Protein AF-A0A132NKV5-F1 (afdb_monomer_lite)

Sequence (77 aa):
MTNQDTVPWVILGVIAAGFAVLAVAWLGGTLGAAASGAGWHPPPFTLKTLLRLLFGGGPATVWPGAAPAWVWAGILT

Organism: NCBI:txid1469144

Foldseek 3Di:
DPPVVCVVVVVVVVVVVLLVLLVLLQQLLQVLQCVQVLHRDGADSDVVLVCCQVPVPHSCRGRPPGDRVSSVRSSVD

Structure (mmCIF, N/CA/C/O backbone):
data_AF-A0A132NKV5-F1
#
_entry.id   AF-A0A132NKV5-F1
#
loop_
_atom_site.group_PDB
_atom_site.id
_atom_site.type_symbol
_atom_site.label_atom_id
_atom_site.label_alt_id
_atom_site.label_comp_id
_atom_site.label_asym_id
_atom_site.label_entity_id
_atom_site.label_seq_id
_atom_site.pdbx_PDB_ins_code
_atom_site.Cartn_x
_atom_site.Cartn_y
_atom_site.Cartn_z
_atom_site.occupancy
_atom_site.B_iso_or_equiv
_atom_site.auth_seq_id
_atom_site.auth_comp_id
_atom_site.auth_asym_id
_atom_site.auth_atom_id
_atom_site.pdbx_PDB_model_num
ATOM 1 N N . MET A 1 1 ? 12.277 5.407 -33.463 1.00 56.56 1 MET A N 1
ATOM 2 C CA . MET A 1 1 ? 12.777 5.115 -32.105 1.00 56.56 1 MET A CA 1
ATOM 3 C C . MET A 1 1 ? 13.111 3.642 -32.073 1.00 56.56 1 MET A C 1
ATOM 5 O O . MET A 1 1 ? 12.231 2.833 -32.342 1.00 56.56 1 MET A O 1
ATOM 9 N N . THR A 1 2 ? 14.385 3.303 -31.905 1.00 69.50 2 THR A N 1
ATOM 10 C CA . THR A 1 2 ? 14.790 1.901 -31.740 1.00 69.50 2 THR A CA 1
ATOM 11 C C . THR A 1 2 ? 14.418 1.450 -30.328 1.00 69.50 2 THR A C 1
ATOM 13 O O . THR A 1 2 ? 14.342 2.285 -29.432 1.00 69.50 2 THR A O 1
ATOM 16 N N . ASN A 1 3 ? 14.176 0.155 -30.095 1.00 64.56 3 ASN A N 1
ATOM 17 C CA . ASN A 1 3 ? 13.762 -0.340 -28.769 1.00 64.56 3 ASN A CA 1
ATOM 18 C C . ASN A 1 3 ? 14.694 0.115 -27.623 1.00 64.56 3 ASN A C 1
ATOM 20 O O . ASN A 1 3 ? 14.239 0.254 -26.492 1.00 64.56 3 ASN A O 1
ATOM 24 N N . GLN A 1 4 ? 15.972 0.386 -27.910 1.00 74.38 4 GLN A N 1
ATOM 25 C CA . GLN A 1 4 ? 16.956 0.878 -26.938 1.00 74.38 4 GLN A CA 1
ATOM 26 C C . GLN A 1 4 ? 16.621 2.278 -26.387 1.00 74.38 4 GLN A C 1
ATOM 28 O O . GLN A 1 4 ? 16.873 2.544 -25.215 1.00 74.38 4 GLN A O 1
ATOM 33 N N . ASP A 1 5 ? 15.984 3.140 -27.185 1.00 80.69 5 ASP A N 1
ATOM 34 C CA . ASP A 1 5 ? 15.644 4.518 -26.798 1.00 80.69 5 ASP A CA 1
ATOM 35 C C . ASP A 1 5 ? 14.415 4.575 -25.870 1.00 80.69 5 ASP A C 1
ATOM 37 O O . ASP A 1 5 ? 14.197 5.550 -25.150 1.00 80.69 5 ASP A O 1
ATOM 41 N N . THR A 1 6 ? 13.584 3.528 -25.887 1.00 88.06 6 THR A N 1
ATOM 42 C CA . THR A 1 6 ? 12.295 3.476 -25.179 1.00 88.06 6 THR A CA 1
ATOM 43 C C . THR A 1 6 ? 12.403 2.826 -23.800 1.00 88.06 6 THR A C 1
ATOM 45 O O . THR A 1 6 ? 11.663 3.197 -22.889 1.00 88.06 6 THR A O 1
ATOM 48 N N . VAL A 1 7 ? 13.343 1.893 -23.609 1.00 92.94 7 VAL A N 1
ATOM 49 C CA . VAL A 1 7 ? 13.523 1.151 -22.346 1.00 92.94 7 VAL A CA 1
ATOM 50 C C . VAL A 1 7 ? 13.667 2.068 -21.118 1.00 92.94 7 VAL A C 1
ATOM 52 O O . VAL A 1 7 ? 12.954 1.827 -20.140 1.00 92.94 7 VAL A O 1
ATOM 55 N N . PRO A 1 8 ? 14.486 3.141 -21.129 1.00 93.69 8 PRO A N 1
ATOM 56 C CA . PRO A 1 8 ? 14.608 4.027 -19.969 1.00 93.69 8 PRO A CA 1
ATOM 57 C C . PRO A 1 8 ? 13.280 4.686 -19.577 1.00 93.69 8 PRO A C 1
ATOM 59 O O . PRO A 1 8 ? 12.943 4.760 -18.397 1.00 93.69 8 PRO A O 1
ATOM 62 N N . TRP A 1 9 ? 12.486 5.109 -20.562 1.00 95.25 9 TRP A N 1
ATOM 63 C CA . TRP A 1 9 ? 11.187 5.739 -20.325 1.00 95.25 9 TRP A CA 1
ATOM 64 C C . TRP A 1 9 ? 10.152 4.765 -19.777 1.00 95.25 9 TRP A C 1
ATOM 66 O O . TRP A 1 9 ? 9.371 5.134 -18.904 1.00 95.25 9 TRP A O 1
ATOM 76 N N . VAL A 1 10 ? 10.178 3.510 -20.229 1.00 95.50 10 VAL A N 1
ATOM 77 C CA . VAL A 1 10 ? 9.324 2.453 -19.670 1.00 95.50 10 VAL A CA 1
ATOM 78 C C . VAL A 1 10 ? 9.668 2.212 -18.203 1.00 95.50 10 VAL A C 1
ATOM 80 O O . VAL A 1 10 ? 8.767 2.159 -17.369 1.00 95.50 10 VAL A O 1
ATOM 83 N N . ILE A 1 11 ? 10.958 2.131 -17.865 1.00 96.00 11 ILE A N 1
ATOM 84 C CA . ILE A 1 11 ? 11.411 1.958 -16.477 1.00 96.00 11 ILE A CA 1
ATOM 85 C C . ILE A 1 11 ? 10.931 3.126 -15.608 1.00 96.00 11 ILE A C 1
ATOM 87 O O . ILE A 1 11 ? 10.335 2.903 -14.554 1.00 96.00 11 ILE A O 1
ATOM 91 N N . LEU A 1 12 ? 11.131 4.366 -16.064 1.00 97.44 12 LEU A N 1
ATOM 92 C CA . LEU A 1 12 ? 10.661 5.557 -15.353 1.00 97.44 12 LEU A CA 1
ATOM 93 C C . LEU A 1 12 ? 9.137 5.567 -15.195 1.00 97.44 12 LEU A C 1
ATOM 95 O O . LEU A 1 12 ? 8.643 5.898 -14.120 1.00 97.44 12 LEU A O 1
ATOM 99 N N . GLY A 1 13 ? 8.398 5.153 -16.225 1.00 97.75 13 GLY A N 1
ATOM 100 C CA . GLY A 1 13 ? 6.944 5.027 -16.182 1.00 97.75 13 GLY A CA 1
ATOM 101 C C . GLY A 1 13 ? 6.473 4.021 -15.132 1.00 97.75 13 GLY A C 1
ATOM 102 O O . GLY A 1 13 ? 5.578 4.330 -14.349 1.00 97.75 13 GLY A O 1
ATOM 103 N N . VAL A 1 14 ? 7.111 2.850 -15.051 1.00 97.81 14 VAL A N 1
ATOM 104 C CA . VAL A 1 14 ? 6.799 1.828 -14.036 1.00 97.81 14 VAL A CA 1
ATOM 105 C C . VAL A 1 14 ? 7.110 2.332 -12.627 1.00 97.81 14 VAL A C 1
ATOM 107 O O . VAL A 1 14 ? 6.294 2.158 -11.722 1.00 97.81 14 VAL A O 1
ATOM 110 N N . ILE A 1 15 ? 8.255 2.994 -12.434 1.00 97.19 15 ILE A N 1
ATOM 111 C CA . ILE A 1 15 ? 8.625 3.587 -11.142 1.00 97.19 15 ILE A CA 1
ATOM 112 C C . ILE A 1 15 ? 7.593 4.645 -10.733 1.00 97.19 15 ILE A C 1
ATOM 114 O O . ILE A 1 15 ? 7.067 4.592 -9.621 1.00 97.19 15 ILE A O 1
ATOM 118 N N . ALA A 1 16 ? 7.263 5.572 -11.633 1.00 97.94 16 A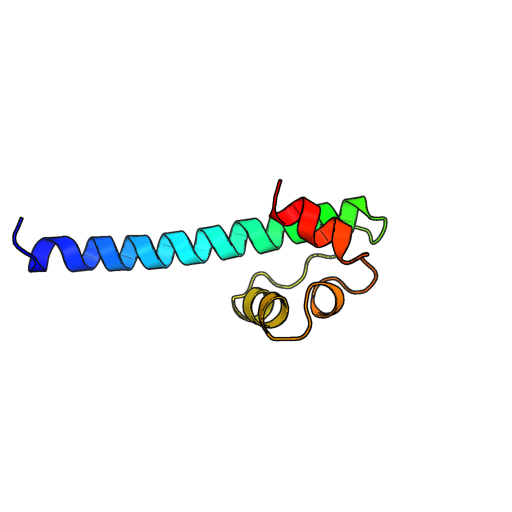LA A N 1
ATOM 119 C CA . ALA A 1 16 ? 6.293 6.632 -11.378 1.00 97.94 16 ALA A CA 1
ATOM 120 C C . ALA A 1 16 ? 4.899 6.071 -11.058 1.00 97.94 16 ALA A C 1
ATOM 122 O O . ALA A 1 16 ? 4.275 6.505 -10.092 1.00 97.94 16 ALA A O 1
ATOM 123 N N . ALA A 1 17 ? 4.438 5.065 -11.806 1.00 97.81 17 ALA A N 1
ATOM 124 C CA . ALA A 1 17 ? 3.172 4.387 -11.543 1.00 97.81 17 ALA A CA 1
ATOM 125 C C . ALA A 1 17 ? 3.164 3.711 -10.163 1.00 97.81 17 ALA A C 1
ATOM 127 O O . ALA A 1 17 ? 2.198 3.850 -9.416 1.00 97.81 17 ALA A O 1
ATOM 128 N N . GLY A 1 18 ? 4.257 3.042 -9.781 1.00 96.56 18 GLY A N 1
ATOM 129 C CA . GLY A 1 18 ? 4.401 2.444 -8.453 1.00 96.56 18 GLY A CA 1
ATOM 130 C C . GLY A 1 18 ? 4.316 3.478 -7.326 1.00 96.56 18 GLY A C 1
ATOM 131 O O . GLY A 1 18 ? 3.607 3.263 -6.340 1.00 96.56 18 GLY A O 1
ATOM 132 N N . PHE A 1 19 ? 4.977 4.628 -7.486 1.00 96.88 19 PHE A N 1
ATOM 133 C CA . PHE A 1 19 ? 4.876 5.737 -6.534 1.00 96.88 19 PHE A CA 1
ATOM 134 C C . PHE A 1 19 ? 3.473 6.339 -6.480 1.00 96.88 19 PHE A C 1
ATOM 136 O O . PHE A 1 19 ? 2.994 6.629 -5.386 1.00 96.88 19 PHE A O 1
ATOM 143 N N . ALA A 1 20 ? 2.799 6.491 -7.620 1.00 97.69 20 ALA A N 1
ATOM 144 C CA . ALA A 1 20 ? 1.431 6.993 -7.673 1.00 97.69 20 ALA A CA 1
ATOM 145 C C . ALA A 1 20 ? 0.462 6.056 -6.935 1.00 97.69 20 ALA A C 1
ATOM 147 O O . ALA A 1 20 ? -0.320 6.516 -6.106 1.00 97.69 20 ALA A O 1
ATOM 148 N N . VAL A 1 21 ? 0.568 4.741 -7.155 1.00 97.38 21 VAL A N 1
ATOM 149 C CA . VAL A 1 21 ? -0.231 3.737 -6.434 1.00 97.38 21 VAL A CA 1
ATOM 150 C C . VAL A 1 21 ? 0.023 3.809 -4.929 1.00 97.38 21 VAL A C 1
ATOM 152 O O . VAL A 1 21 ? -0.928 3.832 -4.150 1.00 97.38 21 VAL A O 1
ATOM 155 N N . LEU A 1 22 ? 1.289 3.891 -4.504 1.00 97.50 22 LEU A N 1
ATOM 156 C CA . LEU A 1 22 ? 1.634 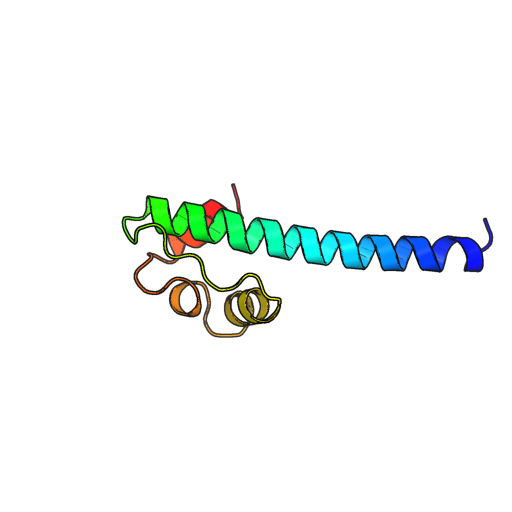4.047 -3.090 1.00 97.50 22 LEU A CA 1
ATOM 157 C C . LEU A 1 22 ? 1.055 5.345 -2.504 1.00 97.50 22 LEU A C 1
ATOM 159 O O . LEU A 1 22 ? 0.514 5.320 -1.401 1.00 97.50 22 LEU A O 1
ATOM 163 N N . ALA A 1 23 ? 1.151 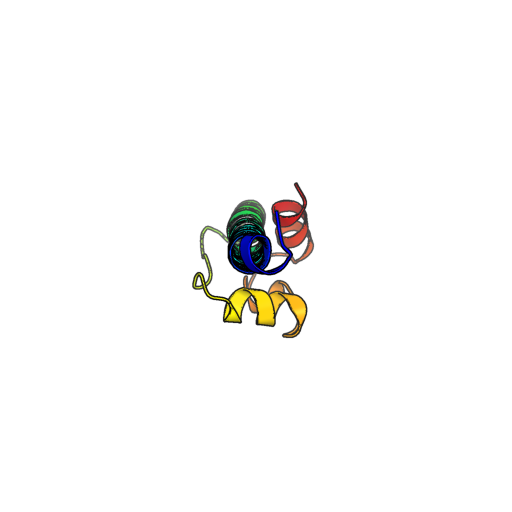6.459 -3.233 1.00 97.75 23 ALA A N 1
ATOM 164 C CA . ALA A 1 23 ? 0.641 7.762 -2.816 1.00 97.75 23 ALA A CA 1
ATOM 165 C C . ALA A 1 23 ? -0.878 7.755 -2.625 1.00 97.75 23 ALA A C 1
ATOM 167 O O . ALA A 1 23 ? -1.355 8.162 -1.567 1.00 97.75 23 ALA A O 1
ATOM 168 N N . VAL A 1 24 ? -1.622 7.237 -3.604 1.00 98.06 24 VAL A N 1
ATOM 169 C CA . VAL A 1 24 ? -3.086 7.135 -3.546 1.00 98.06 24 VAL A CA 1
ATOM 170 C C . VAL A 1 24 ? -3.519 6.198 -2.422 1.00 98.06 24 VAL A C 1
ATOM 172 O O . VAL A 1 24 ? -4.330 6.586 -1.585 1.00 98.06 24 VAL A O 1
ATOM 175 N N . ALA A 1 25 ? -2.925 5.003 -2.329 1.00 97.75 25 ALA A N 1
ATOM 176 C CA . ALA A 1 25 ? -3.265 4.042 -1.282 1.00 97.75 25 ALA A CA 1
ATOM 177 C C . ALA A 1 25 ? -2.993 4.598 0.125 1.00 97.75 25 ALA A C 1
ATOM 179 O O . ALA A 1 25 ? -3.788 4.402 1.043 1.00 97.75 25 ALA A O 1
ATOM 180 N N . TRP A 1 26 ? -1.877 5.309 0.305 1.00 98.06 26 TRP A N 1
ATOM 181 C CA . TRP A 1 26 ? -1.513 5.896 1.590 1.00 98.06 26 TRP A CA 1
ATOM 182 C C . TRP A 1 26 ? -2.401 7.086 1.959 1.00 98.06 26 TRP A C 1
ATOM 184 O O . TRP A 1 26 ? -2.923 7.137 3.075 1.00 98.06 26 TRP A O 1
ATOM 194 N N . LEU A 1 27 ? -2.580 8.039 1.041 1.00 97.75 27 LEU A N 1
ATOM 195 C CA . LEU A 1 27 ? -3.320 9.267 1.322 1.00 97.75 27 LEU A CA 1
ATOM 196 C C . LEU A 1 27 ? -4.812 8.976 1.448 1.00 97.75 27 LEU A C 1
ATOM 198 O O . LEU A 1 27 ? -5.419 9.344 2.450 1.00 97.75 27 LEU A O 1
ATOM 202 N N . GLY A 1 28 ? -5.373 8.253 0.479 1.00 97.38 28 GLY A N 1
ATOM 203 C CA . GLY A 1 28 ? -6.770 7.842 0.481 1.00 97.38 28 GLY A CA 1
ATOM 204 C C . GLY A 1 28 ? -7.111 6.992 1.699 1.00 97.38 28 GLY A C 1
ATOM 205 O O . GLY A 1 28 ? -8.069 7.285 2.412 1.00 97.38 28 GLY A O 1
ATOM 206 N N . GLY A 1 29 ? -6.269 6.007 2.024 1.00 97.25 29 GLY A N 1
ATOM 207 C CA . GLY A 1 29 ? -6.468 5.168 3.203 1.00 97.25 29 GLY A CA 1
ATOM 208 C C . GLY A 1 29 ? -6.423 5.957 4.514 1.00 97.25 29 GLY A C 1
ATOM 209 O O . GLY A 1 29 ? -7.257 5.737 5.391 1.00 97.25 29 GLY A O 1
ATOM 210 N N . THR A 1 30 ? -5.509 6.925 4.631 1.00 97.50 30 THR A N 1
ATOM 211 C CA . THR A 1 30 ? -5.399 7.781 5.825 1.00 97.50 30 THR A CA 1
ATOM 212 C C . THR A 1 30 ? -6.573 8.744 5.950 1.00 97.50 30 THR A C 1
ATOM 214 O O . THR A 1 30 ? -7.104 8.907 7.046 1.00 97.50 30 THR A O 1
ATOM 217 N N . LEU A 1 31 ? -7.017 9.351 4.849 1.00 97.38 31 LEU A N 1
ATOM 218 C CA . LEU A 1 31 ? -8.199 10.211 4.847 1.00 97.38 31 LEU A CA 1
ATOM 219 C C . LEU A 1 31 ? -9.464 9.415 5.186 1.00 97.38 31 LEU A C 1
ATOM 221 O O . LEU A 1 31 ? -10.25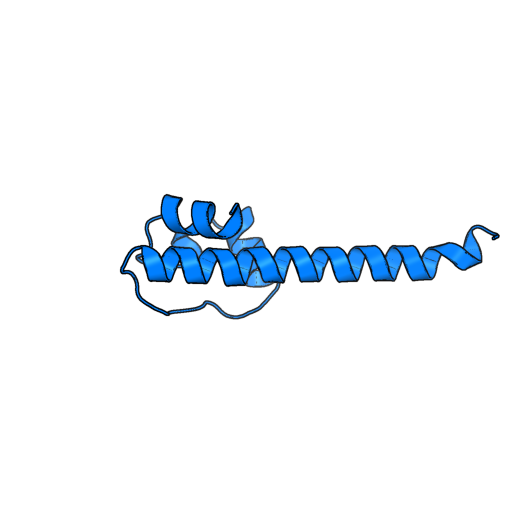6 9.859 6.013 1.00 97.38 31 LEU A O 1
ATOM 225 N N . GLY A 1 32 ? -9.613 8.214 4.624 1.00 96.56 32 GLY A N 1
ATOM 226 C CA . GLY A 1 32 ? -10.696 7.292 4.958 1.00 96.56 32 GLY A CA 1
ATOM 227 C C . GLY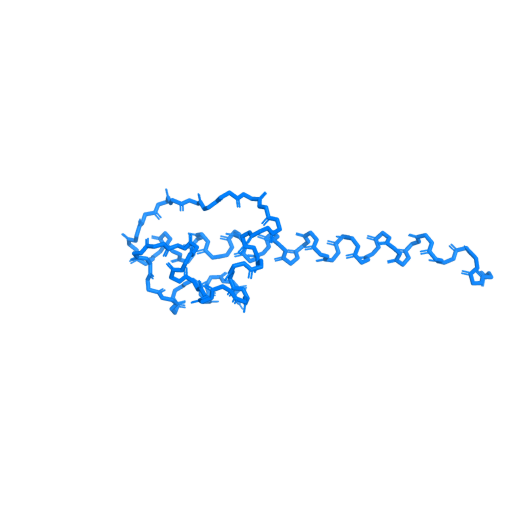 A 1 32 ? -10.690 6.897 6.437 1.00 96.56 32 GLY A C 1
ATOM 228 O O . GLY A 1 32 ? -11.715 6.989 7.109 1.00 96.56 32 GLY A O 1
ATOM 229 N N . ALA A 1 33 ? -9.526 6.530 6.980 1.00 96.75 33 ALA A N 1
ATOM 230 C CA . ALA A 1 33 ? -9.367 6.232 8.404 1.00 96.75 33 ALA A CA 1
ATOM 231 C C . ALA A 1 33 ? -9.713 7.436 9.298 1.00 96.75 33 ALA A C 1
ATOM 233 O O . ALA A 1 33 ? -10.415 7.289 10.298 1.00 96.75 33 ALA A O 1
ATOM 234 N N . ALA A 1 34 ? -9.279 8.640 8.919 1.00 96.06 34 ALA A N 1
ATOM 235 C CA . ALA A 1 34 ? -9.610 9.855 9.654 1.00 96.06 34 ALA A CA 1
ATOM 236 C C . ALA A 1 34 ? -11.123 10.132 9.635 1.00 96.06 34 ALA A C 1
ATOM 238 O O . ALA A 1 34 ? -11.704 10.434 10.678 1.00 96.06 34 ALA A O 1
ATOM 239 N N . ALA A 1 35 ? -11.774 9.953 8.481 1.00 96.06 35 ALA A N 1
ATOM 240 C CA . ALA A 1 35 ? -13.219 10.106 8.322 1.00 96.06 35 ALA A CA 1
ATOM 241 C C . ALA A 1 35 ? -14.030 9.063 9.110 1.00 96.06 35 ALA A C 1
ATOM 243 O O . ALA A 1 35 ? -15.156 9.344 9.514 1.00 96.06 35 ALA A O 1
ATOM 244 N N . SER A 1 36 ? -13.458 7.889 9.400 1.00 94.88 36 SER A N 1
ATOM 245 C CA . SER A 1 36 ? -14.117 6.856 10.209 1.00 94.88 36 SER A CA 1
ATOM 246 C C . SER A 1 36 ? -14.164 7.175 11.709 1.00 94.88 36 SER A C 1
ATOM 248 O O . SER A 1 36 ? -14.658 6.356 12.482 1.00 94.88 36 SER A O 1
ATOM 250 N N . GLY A 1 37 ? -13.588 8.298 12.149 1.00 92.62 37 GLY A N 1
ATOM 251 C CA . GLY A 1 37 ? -13.466 8.657 13.564 1.00 92.62 37 GLY A CA 1
ATOM 252 C C . GLY A 1 37 ? -12.25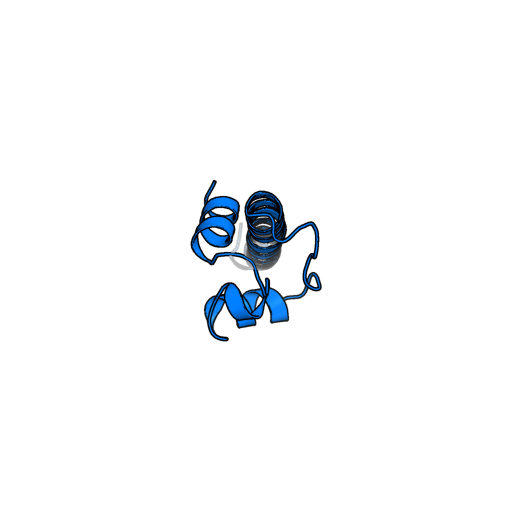1 8.051 14.273 1.00 92.62 37 GLY A C 1
ATOM 253 O O . GLY A 1 37 ? -12.067 8.305 15.460 1.00 92.62 37 GLY A O 1
ATOM 254 N N . ALA A 1 38 ? -11.385 7.310 13.567 1.00 91.44 38 ALA A N 1
ATOM 255 C CA . ALA A 1 38 ? -10.124 6.808 14.129 1.00 91.44 38 ALA A CA 1
ATOM 256 C C . ALA A 1 38 ? -9.062 7.917 14.297 1.00 91.44 38 ALA A C 1
ATOM 258 O O . ALA A 1 38 ? -8.019 7.701 14.913 1.00 91.44 38 ALA A O 1
ATOM 259 N N . GLY A 1 39 ? -9.340 9.116 13.775 1.00 90.69 39 GLY A N 1
ATOM 260 C CA . GLY A 1 39 ? -8.452 10.271 13.835 1.00 90.69 39 GLY A CA 1
ATOM 261 C C . GLY A 1 39 ? -7.330 10.227 12.796 1.00 90.69 39 GLY A C 1
ATOM 262 O O . GLY A 1 39 ? -7.205 9.299 11.997 1.00 90.69 39 GLY A O 1
ATOM 263 N N . TRP A 1 40 ? -6.504 11.274 12.787 1.00 92.00 40 TRP A N 1
ATOM 264 C CA . TRP A 1 40 ? -5.354 11.362 11.890 1.00 92.00 40 TRP A CA 1
ATOM 265 C C . TRP A 1 40 ? -4.148 10.633 12.491 1.00 92.00 40 TRP A C 1
ATOM 267 O O . TRP A 1 40 ? -3.392 11.194 13.284 1.00 92.00 40 TRP A O 1
ATOM 277 N N . HIS A 1 41 ? -3.973 9.371 12.104 1.00 92.25 41 HIS A N 1
ATOM 278 C CA . HIS A 1 41 ? -2.827 8.552 12.497 1.00 92.25 41 HIS A CA 1
ATOM 279 C C . HIS A 1 41 ? -2.220 7.843 11.273 1.00 92.25 41 HIS A C 1
ATOM 281 O O . HIS A 1 41 ? -2.411 6.639 11.089 1.00 92.25 41 HIS A O 1
ATOM 287 N N . PRO A 1 42 ? -1.545 8.586 10.376 1.00 95.31 42 PRO A N 1
ATOM 288 C CA . PRO A 1 42 ? -0.970 8.006 9.173 1.00 95.31 42 PRO A CA 1
ATOM 289 C C . PRO A 1 42 ? 0.116 6.969 9.496 1.00 95.31 42 PRO A C 1
ATOM 291 O O . PRO A 1 42 ? 0.996 7.233 10.320 1.00 95.31 42 PRO A O 1
ATOM 294 N N . PRO A 1 43 ? 0.138 5.826 8.793 1.00 96.06 43 PRO A N 1
ATOM 295 C CA . PRO A 1 43 ? 1.257 4.897 8.842 1.00 96.06 43 PRO A CA 1
ATOM 296 C C . PRO A 1 43 ? 2.495 5.509 8.158 1.00 96.06 43 PRO A C 1
ATOM 298 O O . PRO A 1 43 ? 2.382 6.473 7.397 1.00 96.06 43 PRO A O 1
ATOM 301 N N . PRO A 1 44 ? 3.692 4.924 8.323 1.00 96.81 44 PRO A N 1
ATOM 302 C CA . PRO A 1 44 ? 4.873 5.349 7.574 1.00 96.81 44 PRO A CA 1
ATOM 303 C C . PRO A 1 44 ? 4.658 5.289 6.050 1.00 96.81 44 PRO A C 1
ATOM 305 O O . PRO A 1 44 ? 4.129 4.300 5.535 1.00 96.81 44 PRO A O 1
ATOM 308 N N . PHE A 1 45 ? 5.111 6.305 5.307 1.00 95.81 45 PHE A N 1
ATOM 309 C CA . PHE A 1 45 ? 5.070 6.305 3.839 1.00 95.81 45 PHE A CA 1
ATOM 310 C C . PHE A 1 45 ? 6.179 5.412 3.271 1.00 95.81 45 PHE A C 1
ATOM 312 O O . PHE A 1 45 ? 7.297 5.852 3.011 1.00 95.81 45 PHE A O 1
ATOM 319 N N . THR A 1 46 ? 5.899 4.114 3.148 1.00 96.56 46 THR A N 1
ATOM 320 C CA . THR A 1 46 ? 6.884 3.116 2.712 1.00 96.56 46 THR A CA 1
ATOM 321 C C . THR A 1 46 ? 6.232 2.046 1.847 1.00 96.56 46 THR A C 1
ATOM 323 O O . THR A 1 46 ? 5.059 1.720 2.034 1.00 96.56 46 THR A O 1
ATOM 326 N N . LEU A 1 47 ? 7.009 1.403 0.969 1.00 95.81 47 LEU A N 1
ATOM 327 C CA . LEU A 1 47 ? 6.539 0.227 0.221 1.00 95.81 47 LEU A CA 1
ATOM 328 C C . LEU A 1 47 ? 6.040 -0.891 1.149 1.00 95.81 47 LEU A C 1
ATOM 330 O O . LEU A 1 47 ? 5.096 -1.599 0.816 1.00 95.81 47 LEU A O 1
ATOM 334 N N . LYS A 1 48 ? 6.616 -1.016 2.351 1.00 95.88 48 LYS A N 1
ATOM 335 C CA . LYS A 1 48 ? 6.183 -1.996 3.356 1.00 95.88 48 LYS A CA 1
ATOM 336 C C . LYS A 1 48 ? 4.731 -1.785 3.789 1.00 95.88 48 LYS A C 1
ATOM 338 O O . LYS A 1 48 ? 4.042 -2.762 4.068 1.00 95.88 48 LYS A O 1
ATOM 343 N N . THR A 1 49 ? 4.266 -0.539 3.827 1.00 95.81 49 THR A N 1
ATOM 344 C CA . THR A 1 49 ? 2.875 -0.186 4.137 1.00 95.81 49 THR A CA 1
ATOM 345 C C . THR A 1 49 ? 1.928 -0.724 3.070 1.00 95.81 49 THR A C 1
ATOM 347 O O . THR A 1 49 ? 0.967 -1.411 3.404 1.00 95.81 49 THR A O 1
ATOM 350 N N . LEU A 1 50 ? 2.253 -0.515 1.790 1.00 96.12 50 LEU A N 1
ATOM 351 C CA . LEU A 1 50 ? 1.486 -1.064 0.668 1.00 96.12 50 LEU A CA 1
ATOM 352 C C . LEU A 1 50 ? 1.504 -2.600 0.663 1.00 96.12 50 LEU A C 1
ATOM 354 O O . LEU A 1 50 ? 0.464 -3.232 0.503 1.00 96.12 50 LEU A O 1
ATOM 358 N N . LEU A 1 51 ? 2.662 -3.219 0.905 1.00 96.50 51 LEU A N 1
ATOM 359 C CA . LEU A 1 51 ? 2.771 -4.680 0.964 1.00 96.50 51 LEU A CA 1
ATOM 360 C C . LEU A 1 51 ? 1.973 -5.280 2.131 1.00 96.50 51 LEU A C 1
ATOM 362 O O . LEU A 1 51 ? 1.349 -6.324 1.964 1.00 96.50 51 LEU A O 1
ATOM 366 N N . ARG A 1 52 ? 1.944 -4.626 3.299 1.00 95.50 52 ARG A N 1
ATOM 367 C CA . ARG A 1 52 ? 1.087 -5.045 4.422 1.00 95.50 52 ARG A CA 1
ATOM 368 C C . ARG A 1 52 ? -0.395 -4.893 4.099 1.00 95.50 52 ARG A C 1
ATOM 370 O O . ARG A 1 52 ? -1.169 -5.792 4.412 1.00 95.50 52 ARG A O 1
ATOM 377 N N . LEU A 1 53 ? -0.774 -3.806 3.432 1.00 95.69 53 LEU A N 1
ATOM 378 C CA . LEU A 1 53 ? -2.148 -3.595 2.989 1.00 95.69 53 LEU A CA 1
ATOM 379 C C . LEU A 1 53 ? -2.611 -4.701 2.027 1.00 95.69 53 LEU A C 1
ATOM 381 O O . LEU A 1 53 ? -3.717 -5.206 2.177 1.00 95.69 53 LEU A O 1
ATOM 385 N N . LEU A 1 54 ? -1.771 -5.103 1.071 1.00 94.88 54 LEU A N 1
ATOM 386 C CA . LEU A 1 54 ? -2.142 -6.086 0.046 1.00 94.88 54 LEU A CA 1
ATOM 387 C C . LEU A 1 54 ? -2.015 -7.542 0.516 1.00 94.88 54 LEU A C 1
ATOM 389 O O . LEU A 1 54 ? -2.866 -8.365 0.197 1.00 94.88 54 LEU A O 1
ATOM 393 N N . PHE A 1 55 ? -0.962 -7.863 1.269 1.00 95.88 55 PHE A N 1
ATOM 394 C CA . PHE A 1 55 ? -0.590 -9.249 1.587 1.00 95.88 55 PHE A CA 1
ATOM 395 C C . PHE A 1 55 ? -0.513 -9.543 3.089 1.00 95.88 55 PHE A C 1
ATOM 397 O O . PHE A 1 55 ? -0.415 -10.699 3.487 1.00 95.88 55 PHE A O 1
ATOM 404 N N . GLY A 1 56 ? -0.527 -8.514 3.935 1.00 91.50 56 GLY A N 1
ATOM 405 C CA . GLY A 1 56 ? -0.308 -8.629 5.378 1.00 91.50 56 GLY A CA 1
ATOM 406 C C . GLY A 1 56 ? -1.575 -8.705 6.225 1.00 91.50 56 GLY A C 1
ATOM 407 O O . GLY A 1 56 ? -1.450 -8.682 7.442 1.00 91.50 56 GLY A O 1
ATOM 408 N N . GLY A 1 57 ? -2.765 -8.783 5.620 1.00 88.12 57 GLY A N 1
ATOM 409 C CA . GLY A 1 57 ? -4.044 -8.838 6.344 1.00 88.12 57 GLY A CA 1
ATOM 410 C C . GLY A 1 57 ? -4.936 -7.604 6.177 1.00 88.12 57 GLY A C 1
ATOM 411 O O . GLY A 1 57 ? -5.947 -7.488 6.868 1.00 88.12 57 GLY A O 1
ATOM 412 N N . GLY A 1 58 ? -4.606 -6.690 5.259 1.00 93.06 58 GLY A N 1
ATOM 413 C CA . GLY A 1 58 ? -5.516 -5.616 4.863 1.00 93.06 58 GLY A CA 1
ATOM 414 C C . GLY A 1 58 ? -5.447 -4.358 5.737 1.00 93.06 58 GLY A C 1
ATOM 415 O O . GLY A 1 58 ? -4.508 -4.185 6.525 1.00 93.06 58 GLY A O 1
ATOM 416 N N . PRO A 1 59 ? -6.457 -3.472 5.619 1.00 94.88 59 PRO A N 1
ATOM 417 C CA . PRO A 1 59 ? -6.493 -2.171 6.286 1.00 94.88 59 PRO A CA 1
ATOM 418 C C . PRO A 1 59 ? -6.265 -2.211 7.795 1.00 94.88 59 PRO A C 1
ATOM 420 O O . PRO A 1 59 ? -5.555 -1.358 8.315 1.00 94.88 59 PRO A O 1
ATOM 423 N N . ALA A 1 60 ? -6.794 -3.221 8.493 1.00 93.56 60 ALA A N 1
ATOM 424 C CA . ALA A 1 60 ? -6.684 -3.333 9.950 1.00 93.56 60 ALA A CA 1
ATOM 425 C C . ALA A 1 60 ? -5.230 -3.452 10.450 1.00 93.56 60 ALA A C 1
ATOM 427 O O . ALA A 1 60 ? -4.938 -3.118 11.595 1.00 93.56 60 ALA A O 1
ATOM 428 N N . THR A 1 61 ? -4.309 -3.901 9.590 1.00 93.94 61 THR A N 1
ATOM 429 C CA . THR A 1 61 ? -2.877 -4.027 9.918 1.00 93.94 61 THR A CA 1
ATOM 430 C C . THR A 1 61 ? -2.076 -2.749 9.682 1.00 93.94 61 THR A C 1
ATOM 432 O O . THR A 1 61 ? -0.917 -2.658 10.092 1.00 93.94 61 THR A O 1
ATOM 435 N N . VAL A 1 62 ? -2.684 -1.768 9.013 1.00 96.38 62 VAL A N 1
ATOM 436 C CA . VAL A 1 62 ? -2.047 -0.513 8.604 1.00 96.38 62 VAL A CA 1
ATOM 437 C C . VAL A 1 62 ? -2.687 0.693 9.300 1.00 96.38 62 VAL A C 1
ATOM 439 O O . VAL A 1 62 ? -1.962 1.554 9.788 1.00 96.38 62 VAL A O 1
ATOM 442 N N . TRP A 1 63 ? -4.016 0.717 9.408 1.00 96.19 63 TRP A N 1
ATOM 443 C CA . TRP A 1 63 ? -4.805 1.706 10.147 1.00 96.19 63 TRP A CA 1
ATOM 444 C C . TRP A 1 63 ? -5.586 1.011 11.274 1.00 96.19 63 TRP A C 1
ATOM 446 O O . TRP A 1 63 ? -6.777 0.719 11.120 1.00 96.19 63 TRP A O 1
ATOM 456 N N . PRO A 1 64 ? -4.931 0.688 12.404 1.00 92.12 64 PRO A N 1
ATOM 457 C CA . PRO A 1 64 ? -5.601 0.035 13.522 1.00 92.12 64 PRO A CA 1
ATOM 458 C C . PRO A 1 64 ? -6.695 0.945 14.095 1.00 92.12 64 PRO A C 1
ATOM 460 O O . PRO A 1 64 ? -6.489 2.140 14.283 1.00 92.12 64 PRO A O 1
ATOM 463 N N . GLY A 1 65 ? -7.871 0.377 14.366 1.00 90.88 65 GLY A N 1
ATOM 464 C CA . GLY A 1 65 ? -9.028 1.114 14.892 1.00 90.88 65 GLY A CA 1
ATOM 465 C C . GLY A 1 65 ? -9.904 1.789 13.830 1.00 90.88 65 GLY A C 1
ATOM 466 O O . GLY A 1 65 ? -11.027 2.175 14.144 1.00 90.88 65 GLY A O 1
ATOM 467 N N . ALA A 1 66 ? -9.456 1.868 12.574 1.00 95.25 66 ALA A N 1
ATOM 468 C CA . ALA A 1 66 ? -10.308 2.275 11.463 1.00 95.25 66 ALA A CA 1
ATOM 469 C C . ALA A 1 66 ? -11.115 1.083 10.930 1.00 95.25 66 ALA A C 1
ATOM 471 O O . ALA A 1 66 ? -10.592 -0.019 10.741 1.00 95.25 66 ALA A O 1
ATOM 472 N N . ALA A 1 67 ? -12.396 1.304 10.634 1.00 93.75 67 ALA A N 1
ATOM 473 C CA . ALA A 1 67 ? -13.208 0.303 9.951 1.00 93.75 67 ALA A CA 1
ATOM 474 C C . ALA A 1 67 ? -12.683 0.102 8.507 1.00 93.75 67 ALA A C 1
ATOM 476 O O . ALA A 1 67 ? -12.594 1.082 7.761 1.00 93.75 67 ALA A O 1
ATOM 477 N N . PRO A 1 68 ? -12.378 -1.138 8.063 1.00 95.00 68 PRO A N 1
ATOM 478 C CA . PRO A 1 68 ? -11.742 -1.389 6.763 1.00 95.00 68 PRO A CA 1
ATOM 479 C C . PRO A 1 68 ? -12.479 -0.801 5.554 1.00 95.00 68 PRO A C 1
ATOM 481 O O . PRO A 1 68 ? -11.840 -0.402 4.584 1.00 95.00 68 PRO A O 1
ATOM 484 N N . ALA A 1 69 ? -13.812 -0.722 5.618 1.00 95.81 69 ALA A N 1
ATOM 485 C CA . ALA A 1 69 ? -14.635 -0.149 4.557 1.00 95.81 69 ALA A CA 1
ATOM 486 C C . ALA A 1 69 ? -14.321 1.334 4.300 1.00 95.81 69 ALA A C 1
ATOM 488 O O . ALA A 1 69 ? -14.250 1.745 3.147 1.00 95.81 69 ALA A O 1
ATOM 489 N N . TRP A 1 70 ? -14.074 2.120 5.353 1.00 97.12 70 TRP A N 1
ATOM 490 C CA . TRP A 1 70 ? -13.732 3.538 5.224 1.00 97.12 70 TRP A CA 1
ATOM 491 C C . TRP A 1 70 ? -12.360 3.746 4.590 1.00 97.12 70 TRP A C 1
ATOM 493 O O . TRP A 1 70 ? -12.196 4.625 3.750 1.00 97.12 70 TRP A O 1
ATOM 503 N N . VAL A 1 71 ? -11.389 2.904 4.950 1.00 96.94 71 VAL A N 1
ATOM 504 C CA . VAL A 1 71 ? -10.052 2.929 4.344 1.00 96.94 71 VAL A CA 1
ATOM 505 C C . VAL A 1 71 ? -10.146 2.612 2.853 1.00 96.94 71 VAL A C 1
ATOM 507 O O . VAL A 1 71 ? -9.627 3.367 2.039 1.00 96.94 71 VAL A O 1
ATOM 510 N N . TRP A 1 72 ? -10.845 1.537 2.472 1.00 96.81 72 TRP A N 1
ATOM 511 C CA . TRP A 1 72 ? -11.010 1.185 1.059 1.00 96.81 72 TRP A CA 1
ATOM 512 C C . TRP A 1 72 ? -11.792 2.232 0.273 1.00 96.81 72 TRP A C 1
ATOM 514 O O . TRP A 1 72 ? -11.397 2.551 -0.844 1.00 96.81 72 TRP A O 1
ATOM 524 N N . ALA A 1 73 ? -12.849 2.801 0.857 1.00 96.81 73 ALA A N 1
ATOM 525 C CA . ALA A 1 73 ? -13.584 3.901 0.244 1.00 96.81 73 ALA A CA 1
ATOM 526 C C . ALA A 1 73 ? -12.657 5.092 -0.033 1.00 96.81 73 ALA A C 1
ATOM 528 O O . ALA A 1 73 ? -12.639 5.591 -1.152 1.00 96.81 73 ALA A O 1
ATOM 529 N N . GLY A 1 74 ? -11.823 5.486 0.934 1.00 96.62 74 GLY A N 1
ATOM 530 C CA . GLY A 1 74 ? -10.863 6.572 0.744 1.00 96.62 74 GLY A CA 1
ATOM 531 C C . GLY A 1 74 ? -9.802 6.288 -0.327 1.00 96.62 74 GLY A C 1
ATOM 532 O O . GLY A 1 74 ? -9.354 7.215 -0.986 1.00 96.62 74 GLY A O 1
ATOM 533 N N . ILE A 1 75 ? -9.408 5.026 -0.528 1.00 97.38 75 ILE A N 1
ATOM 534 C CA . ILE A 1 75 ? -8.441 4.629 -1.571 1.00 97.38 75 ILE A CA 1
ATOM 535 C C . ILE A 1 75 ? -9.065 4.635 -2.975 1.00 97.38 75 ILE A C 1
ATOM 537 O O . ILE A 1 75 ? -8.362 4.895 -3.948 1.00 97.38 75 ILE A O 1
ATOM 541 N N . LEU A 1 76 ? -10.348 4.283 -3.086 1.00 96.12 76 LEU A N 1
ATOM 542 C CA . LEU A 1 76 ? -11.031 4.044 -4.364 1.00 96.12 76 LEU A CA 1
ATOM 543 C C . LEU A 1 76 ? -11.882 5.228 -4.855 1.00 96.12 76 LEU A C 1
ATOM 545 O O . LEU A 1 76 ? -12.483 5.115 -5.923 1.00 96.12 76 LEU A O 1
ATOM 549 N N . THR A 1 77 ? -11.958 6.313 -4.082 1.00 89.31 77 THR A N 1
ATOM 550 C CA . THR A 1 77 ? -12.640 7.564 -4.461 1.00 89.31 77 THR A CA 1
ATOM 551 C C . THR A 1 77 ? -11.676 8.487 -5.191 1.00 89.31 77 THR A C 1
ATOM 553 O O . THR A 1 77 ? -12.093 9.064 -6.219 1.00 89.31 77 THR A O 1
#

Radius of gyration: 15.49 Å; chains: 1; bounding box: 32×21×47 Å

Secondary structure (DSSP, 8-state):
--HHHHHHHHHHHHHHHHHHHHHHHHHHHHHHHIIIII-S-PPPSSHHHHHHHHHSSSGGGTSTTS-HHHHHHHHH-

pLDDT: mean 93.73, std 7.19, range [56.56, 98.06]